Protein AF-A0A2E2J5B3-F1 (afdb_monomer_lite)

Radius of gyration: 15.14 Å; chains: 1; bounding box: 46×25×40 Å

Structure (mmCIF, N/CA/C/O backbone):
data_AF-A0A2E2J5B3-F1
#
_entry.id   AF-A0A2E2J5B3-F1
#
loop_
_atom_site.group_PDB
_atom_site.id
_atom_site.type_symbol
_atom_site.label_atom_id
_atom_site.label_alt_id
_atom_site.label_comp_id
_atom_site.label_asym_id
_atom_site.label_entity_id
_atom_site.label_seq_id
_atom_site.pdbx_PDB_ins_code
_atom_site.Cartn_x
_atom_site.Cartn_y
_atom_site.Cartn_z
_atom_site.occupancy
_atom_site.B_iso_or_equiv
_atom_site.auth_seq_id
_atom_site.auth_comp_id
_atom_site.auth_asym_id
_atom_site.auth_atom_id
_atom_site.pdbx_PDB_model_num
ATOM 1 N N . MET A 1 1 ? -13.010 -8.729 18.113 1.00 58.03 1 MET A N 1
ATOM 2 C CA . MET A 1 1 ? -11.864 -9.466 17.528 1.00 58.03 1 MET A CA 1
ATOM 3 C C . MET A 1 1 ? -11.812 -9.331 15.999 1.00 58.03 1 MET A C 1
ATOM 5 O O . MET A 1 1 ? -10.781 -8.909 15.492 1.00 58.03 1 MET A O 1
ATOM 9 N N . ILE A 1 2 ? -12.927 -9.551 15.283 1.00 61.53 2 ILE A N 1
ATOM 10 C CA . ILE A 1 2 ? -13.036 -9.448 13.806 1.00 61.53 2 ILE A CA 1
ATOM 11 C C . ILE A 1 2 ? -12.501 -8.122 13.231 1.00 61.53 2 ILE A C 1
ATOM 13 O O . ILE A 1 2 ? -11.699 -8.130 12.303 1.00 61.53 2 ILE A O 1
ATOM 17 N N . ASN A 1 3 ? -12.813 -6.982 13.858 1.00 78.31 3 ASN A N 1
ATOM 18 C CA . ASN A 1 3 ? -12.322 -5.674 13.398 1.00 78.31 3 ASN A CA 1
ATOM 19 C C . ASN A 1 3 ? -10.790 -5.534 13.415 1.00 78.31 3 ASN A C 1
ATOM 21 O O . ASN A 1 3 ? -10.263 -4.667 12.727 1.00 78.31 3 ASN A O 1
ATOM 25 N N . LYS A 1 4 ? -10.067 -6.316 14.229 1.00 82.06 4 LYS A N 1
ATOM 26 C CA . LYS A 1 4 ? -8.596 -6.273 14.282 1.00 82.06 4 LYS A CA 1
ATOM 27 C C . LYS A 1 4 ? -7.984 -7.119 13.163 1.00 82.06 4 LYS A C 1
ATOM 29 O O . LYS A 1 4 ? -7.018 -6.680 12.553 1.00 82.06 4 LYS A O 1
ATOM 34 N N . LEU A 1 5 ? -8.595 -8.264 12.847 1.00 87.31 5 LEU A N 1
ATOM 35 C CA . LEU A 1 5 ? -8.189 -9.122 11.730 1.00 87.31 5 LEU A CA 1
ATOM 36 C C . LEU A 1 5 ? -8.395 -8.425 10.378 1.00 87.31 5 LEU A C 1
ATOM 38 O O . LEU A 1 5 ? -7.494 -8.425 9.550 1.00 87.31 5 LEU A O 1
ATOM 42 N N . LEU A 1 6 ? -9.537 -7.758 10.183 1.00 86.56 6 LEU A N 1
ATOM 43 C CA . LEU A 1 6 ? -9.802 -7.007 8.949 1.00 86.56 6 LEU A CA 1
ATOM 44 C C . LEU A 1 6 ? -8.807 -5.853 8.756 1.00 86.56 6 LEU A C 1
ATOM 46 O O . LEU A 1 6 ? -8.298 -5.646 7.659 1.00 86.56 6 LEU A O 1
ATOM 50 N N . ARG A 1 7 ? -8.473 -5.137 9.838 1.00 87.62 7 ARG A N 1
ATOM 51 C CA . ARG A 1 7 ? -7.437 -4.093 9.815 1.00 87.62 7 ARG A CA 1
ATOM 52 C C . ARG A 1 7 ? -6.050 -4.655 9.509 1.00 87.62 7 ARG A C 1
ATOM 54 O O . ARG A 1 7 ? -5.302 -4.023 8.777 1.00 87.62 7 ARG A O 1
ATOM 61 N N . LEU A 1 8 ? -5.726 -5.840 10.026 1.00 89.81 8 LEU A N 1
ATOM 62 C CA . LEU A 1 8 ? -4.479 -6.525 9.691 1.00 89.81 8 LEU A CA 1
ATOM 63 C C . LEU A 1 8 ? -4.426 -6.881 8.198 1.00 89.81 8 LEU A C 1
ATOM 65 O O . LEU A 1 8 ? -3.405 -6.660 7.558 1.00 89.81 8 LEU A O 1
ATOM 69 N N . GLY A 1 9 ? -5.540 -7.354 7.630 1.00 90.19 9 GLY A N 1
ATOM 70 C CA . GLY A 1 9 ? -5.667 -7.603 6.193 1.00 90.19 9 GLY A CA 1
ATOM 71 C C . GLY A 1 9 ? -5.360 -6.359 5.356 1.00 90.19 9 GLY A C 1
ATOM 72 O O . GLY A 1 9 ? -4.564 -6.439 4.425 1.00 90.19 9 GLY A O 1
ATOM 73 N N . LEU A 1 10 ? -5.893 -5.193 5.738 1.00 91.44 10 LEU A N 1
ATOM 74 C CA . LEU A 1 10 ? -5.611 -3.917 5.061 1.00 91.44 10 LEU A CA 1
ATOM 75 C C . LEU A 1 10 ? -4.129 -3.510 5.110 1.00 91.44 10 LEU A C 1
ATOM 77 O O . LEU A 1 10 ? -3.662 -2.844 4.194 1.00 91.44 10 LEU A O 1
ATOM 81 N N . VAL A 1 11 ? -3.395 -3.900 6.156 1.00 91.81 11 VAL A N 1
ATOM 82 C CA . VAL A 1 11 ? -1.957 -3.610 6.303 1.00 91.81 11 VAL A CA 1
ATOM 83 C C . VAL A 1 11 ? -1.090 -4.602 5.522 1.00 91.81 11 VAL A C 1
ATOM 85 O O . VAL A 1 11 ? -0.089 -4.204 4.929 1.00 91.81 11 VAL A O 1
ATOM 88 N N . LEU A 1 12 ? -1.454 -5.889 5.525 1.00 92.62 12 LEU A N 1
ATOM 89 C CA . LEU A 1 12 ? -0.625 -6.958 4.959 1.00 92.62 12 LEU A CA 1
ATOM 90 C C . LEU A 1 12 ? -0.868 -7.200 3.470 1.00 92.62 12 LEU A C 1
ATOM 92 O O . LEU A 1 12 ? 0.083 -7.394 2.724 1.00 92.62 12 LEU A O 1
ATOM 96 N N . THR A 1 13 ? -2.118 -7.164 3.010 1.00 93.00 13 THR A N 1
ATOM 97 C CA . THR A 1 13 ? -2.432 -7.430 1.596 1.00 93.00 13 THR A CA 1
ATOM 98 C C . THR A 1 13 ? -1.766 -6.501 0.575 1.00 93.00 13 THR A C 1
ATOM 100 O O . THR A 1 13 ? -1.358 -7.025 -0.461 1.00 93.00 13 THR A O 1
ATOM 103 N N . PRO A 1 14 ? -1.557 -5.188 0.819 1.00 90.44 14 PRO A N 1
ATOM 104 C CA . PRO A 1 14 ? -0.853 -4.353 -0.147 1.00 90.44 14 PRO A CA 1
ATOM 105 C C . PRO A 1 14 ? 0.646 -4.687 -0.241 1.00 90.44 14 PRO A C 1
ATOM 107 O O . PRO A 1 14 ? 1.277 -4.352 -1.235 1.00 90.44 14 PRO A O 1
ATOM 110 N N . LEU A 1 15 ? 1.237 -5.383 0.739 1.00 89.69 15 LEU A N 1
ATOM 111 C CA . LEU A 1 15 ? 2.649 -5.791 0.675 1.00 89.69 15 LEU A CA 1
ATOM 112 C C . LEU A 1 15 ? 2.912 -6.852 -0.399 1.00 89.69 15 LEU A C 1
ATOM 114 O O . LEU A 1 15 ? 4.025 -6.931 -0.916 1.00 89.69 15 LEU A O 1
ATOM 118 N N . PHE A 1 16 ? 1.890 -7.634 -0.746 1.00 90.88 16 PHE A N 1
ATOM 119 C CA . PHE A 1 16 ? 1.965 -8.659 -1.786 1.00 90.88 16 PHE A CA 1
ATOM 120 C C . PHE A 1 16 ? 1.752 -8.109 -3.196 1.00 90.88 16 PHE A C 1
ATOM 122 O O . PHE A 1 16 ? 1.824 -8.882 -4.148 1.00 90.88 16 PHE A O 1
ATOM 129 N N . GLY A 1 17 ? 1.511 -6.800 -3.344 1.00 89.38 17 GLY A N 1
ATOM 130 C CA . GLY A 1 17 ? 1.470 -6.160 -4.652 1.00 89.38 17 GLY A CA 1
ATOM 131 C C . GLY A 1 17 ? 2.778 -6.410 -5.394 1.00 89.38 17 GLY A C 1
ATOM 132 O O . GLY A 1 17 ? 3.863 -6.247 -4.836 1.00 89.38 17 GLY A O 1
ATOM 133 N N . TYR A 1 18 ? 2.672 -6.844 -6.638 1.00 91.62 18 TYR A N 1
ATOM 134 C CA . TYR A 1 18 ? 3.797 -7.204 -7.477 1.00 91.62 18 TYR A CA 1
ATOM 135 C C . TYR A 1 18 ? 3.928 -6.184 -8.598 1.00 91.62 18 TYR A C 1
ATOM 137 O O . TYR A 1 18 ? 2.935 -5.760 -9.188 1.00 91.62 18 TYR A O 1
ATOM 145 N N . LEU A 1 19 ? 5.158 -5.772 -8.867 1.00 89.50 19 LEU A N 1
ATOM 146 C CA . LEU A 1 19 ? 5.487 -4.784 -9.873 1.00 89.50 19 LEU A CA 1
ATOM 147 C C . LEU A 1 19 ? 6.523 -5.376 -10.827 1.00 89.50 19 LEU A C 1
ATOM 149 O O . LEU A 1 19 ? 7.518 -5.953 -10.393 1.00 89.50 19 LEU A O 1
ATOM 153 N N . GLU A 1 20 ? 6.304 -5.183 -12.123 1.00 89.31 20 GLU A N 1
ATOM 154 C CA . GLU A 1 20 ? 7.279 -5.474 -13.175 1.00 89.31 20 GLU A CA 1
ATOM 155 C C . GLU A 1 20 ? 7.431 -4.218 -14.032 1.00 89.31 20 GLU A C 1
ATOM 157 O O . GLU A 1 20 ? 6.439 -3.601 -14.426 1.00 89.31 20 GLU A O 1
ATOM 162 N N . TRP A 1 21 ? 8.668 -3.825 -14.314 1.00 85.12 21 TRP A N 1
ATOM 163 C CA . TRP A 1 21 ? 8.986 -2.763 -15.267 1.00 85.12 21 TRP A CA 1
ATOM 164 C C . TRP A 1 21 ? 10.305 -3.094 -15.981 1.00 85.12 21 TRP A C 1
ATOM 166 O O . TRP A 1 21 ? 10.964 -4.055 -15.617 1.00 85.12 21 TRP A O 1
ATOM 176 N N . GLY A 1 22 ? 10.636 -2.348 -17.042 1.00 72.81 22 GLY A N 1
ATOM 177 C CA . GLY A 1 22 ? 11.755 -2.547 -17.987 1.00 72.81 22 GLY A CA 1
ATOM 178 C C . GLY A 1 22 ? 12.811 -3.640 -17.711 1.00 72.81 22 GLY A C 1
ATOM 179 O O . GLY A 1 22 ? 13.443 -3.654 -16.662 1.00 72.81 22 GLY A O 1
ATOM 180 N N . GLY A 1 23 ? 13.091 -4.478 -18.719 1.00 66.50 23 GLY A N 1
ATOM 181 C CA . GLY A 1 23 ? 14.301 -5.316 -18.795 1.00 66.50 23 GLY A CA 1
ATOM 182 C C . GLY A 1 23 ? 14.539 -6.241 -17.594 1.00 66.50 23 GLY A C 1
ATOM 183 O O . GLY A 1 23 ? 15.587 -6.143 -16.963 1.00 66.50 23 GLY A O 1
ATOM 184 N N . ASP A 1 24 ? 13.568 -7.111 -17.289 1.00 80.38 24 ASP A N 1
ATOM 185 C CA . ASP A 1 24 ? 13.580 -8.106 -16.195 1.00 80.38 24 ASP A CA 1
ATOM 186 C C . ASP A 1 24 ? 13.517 -7.566 -14.751 1.00 80.38 24 ASP A C 1
ATOM 188 O O . ASP A 1 24 ? 13.622 -8.343 -13.795 1.00 80.38 24 ASP A O 1
ATOM 192 N N . GLN A 1 25 ? 13.268 -6.267 -14.547 1.00 86.12 25 GLN A N 1
ATOM 193 C CA . GLN A 1 25 ? 13.062 -5.734 -13.199 1.00 86.12 25 GLN A CA 1
ATOM 194 C C . GLN A 1 25 ? 11.689 -6.146 -12.658 1.00 86.12 25 GLN A C 1
ATOM 196 O O . GLN A 1 25 ? 10.638 -5.803 -13.202 1.00 86.12 25 GLN A O 1
ATOM 201 N N . LYS A 1 26 ? 11.707 -6.874 -11.542 1.00 90.44 26 LYS A N 1
ATOM 202 C CA . LYS A 1 26 ? 10.516 -7.304 -10.811 1.00 90.44 26 LYS A CA 1
ATOM 203 C C . LYS A 1 26 ? 10.735 -7.126 -9.324 1.00 90.44 26 LYS A C 1
ATOM 205 O O . LYS A 1 26 ? 11.781 -7.524 -8.815 1.00 90.44 26 LYS A O 1
ATOM 210 N N . GLN A 1 27 ? 9.762 -6.538 -8.643 1.00 91.50 27 GLN A N 1
ATOM 211 C CA . GLN A 1 27 ? 9.818 -6.351 -7.200 1.00 91.50 27 GLN A CA 1
ATOM 212 C C . GLN A 1 27 ? 8.427 -6.433 -6.585 1.00 91.50 27 GLN A C 1
ATOM 214 O O . GLN A 1 27 ? 7.437 -5.987 -7.166 1.00 91.50 27 GLN A O 1
ATOM 219 N N . PHE A 1 28 ? 8.351 -6.966 -5.373 1.00 91.62 28 PHE A N 1
ATOM 220 C CA . PHE A 1 28 ? 7.155 -6.813 -4.549 1.00 91.62 28 PHE A CA 1
ATOM 221 C C . PHE A 1 28 ? 7.147 -5.458 -3.837 1.00 91.62 28 PHE A C 1
ATOM 223 O O . PHE A 1 28 ? 8.195 -4.875 -3.555 1.00 91.62 28 PHE A O 1
ATOM 230 N N . VAL A 1 29 ? 5.963 -4.972 -3.462 1.00 89.00 29 VAL A N 1
ATOM 231 C CA . VAL A 1 29 ? 5.810 -3.718 -2.708 1.00 89.00 29 VAL A CA 1
ATOM 232 C C . VAL A 1 29 ? 6.634 -3.739 -1.417 1.00 89.00 29 VAL A C 1
ATOM 234 O O . VAL A 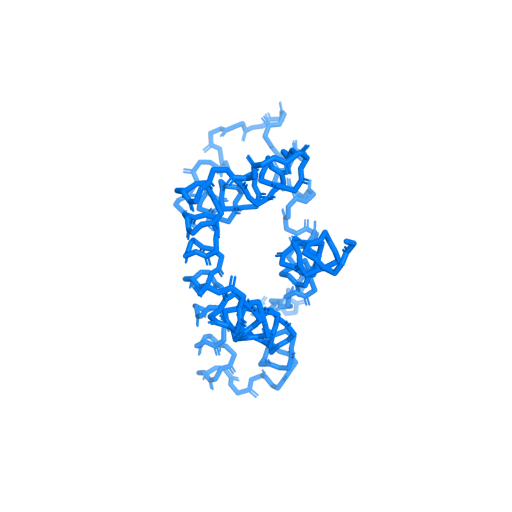1 29 ? 7.238 -2.726 -1.074 1.00 89.00 29 VAL A O 1
ATOM 237 N N . PHE A 1 30 ? 6.730 -4.875 -0.713 1.00 89.88 30 PHE A N 1
ATOM 238 C CA . PHE A 1 30 ? 7.573 -4.960 0.488 1.00 89.88 30 PHE A CA 1
ATOM 239 C C . PHE A 1 30 ? 9.074 -4.788 0.189 1.00 89.88 30 PHE A C 1
ATOM 241 O O . PHE A 1 30 ? 9.786 -4.191 0.996 1.00 89.88 30 PHE A O 1
ATOM 248 N N . GLU A 1 31 ? 9.560 -5.263 -0.962 1.00 90.56 31 GLU A N 1
ATOM 249 C CA . GLU A 1 31 ? 10.961 -5.108 -1.386 1.00 90.56 31 GLU A CA 1
ATOM 250 C C . GLU A 1 31 ? 11.249 -3.658 -1.767 1.00 90.56 31 GLU A C 1
ATOM 252 O O . GLU A 1 31 ? 12.285 -3.101 -1.394 1.00 90.56 31 GLU A O 1
ATOM 257 N N . VAL A 1 32 ? 10.292 -3.018 -2.445 1.00 87.50 32 VAL A N 1
ATOM 258 C CA . VAL A 1 32 ? 10.332 -1.586 -2.748 1.00 87.50 32 VAL A CA 1
ATOM 259 C C . VAL A 1 32 ? 10.405 -0.780 -1.450 1.00 87.50 32 VAL A C 1
ATOM 261 O O . VAL A 1 32 ? 11.286 0.067 -1.315 1.00 87.50 32 VAL A O 1
ATOM 264 N N . LEU A 1 33 ? 9.562 -1.087 -0.456 1.00 84.62 33 LEU A N 1
ATOM 265 C CA . LEU A 1 33 ? 9.587 -0.443 0.864 1.00 84.62 33 LEU A CA 1
ATOM 266 C C . LEU A 1 33 ? 10.913 -0.666 1.606 1.00 84.62 33 LEU A C 1
ATOM 268 O O . LEU A 1 33 ? 11.442 0.279 2.187 1.00 84.62 33 LEU A O 1
ATOM 272 N N . GLY A 1 34 ? 11.471 -1.880 1.575 1.00 85.94 34 GLY A N 1
ATOM 273 C CA . GLY A 1 34 ? 12.769 -2.180 2.188 1.00 85.94 34 GLY A CA 1
ATOM 274 C C . GLY A 1 34 ? 13.916 -1.406 1.533 1.00 85.94 34 GLY A C 1
ATOM 275 O O . GLY A 1 34 ? 14.754 -0.819 2.219 1.00 85.94 34 GLY A O 1
ATOM 276 N N . THR A 1 35 ? 13.900 -1.320 0.202 1.00 86.06 35 THR A N 1
ATOM 277 C CA . THR A 1 35 ? 14.861 -0.522 -0.571 1.00 86.06 35 THR A CA 1
ATOM 278 C C . THR A 1 35 ? 14.729 0.965 -0.242 1.00 86.06 35 THR A C 1
ATOM 280 O O . THR A 1 35 ? 15.730 1.647 -0.037 1.00 86.06 35 THR A O 1
ATOM 283 N N . LEU A 1 36 ? 13.496 1.464 -0.134 1.00 84.62 36 LEU A N 1
ATOM 284 C CA . LEU A 1 36 ? 13.183 2.830 0.287 1.00 84.62 36 LEU A CA 1
ATOM 285 C C . LEU A 1 36 ? 13.678 3.126 1.699 1.00 84.62 36 LEU A C 1
ATOM 287 O O . LEU A 1 36 ? 14.273 4.177 1.916 1.00 84.62 36 LEU A O 1
ATOM 291 N N . ALA A 1 37 ? 13.481 2.207 2.643 1.00 83.38 37 ALA A N 1
ATOM 292 C CA . ALA A 1 37 ? 13.941 2.365 4.017 1.00 83.38 37 ALA A CA 1
ATOM 293 C C . ALA A 1 37 ? 15.475 2.437 4.087 1.00 83.38 37 ALA A C 1
ATOM 295 O O . ALA A 1 37 ? 16.016 3.310 4.759 1.00 83.38 37 ALA A O 1
A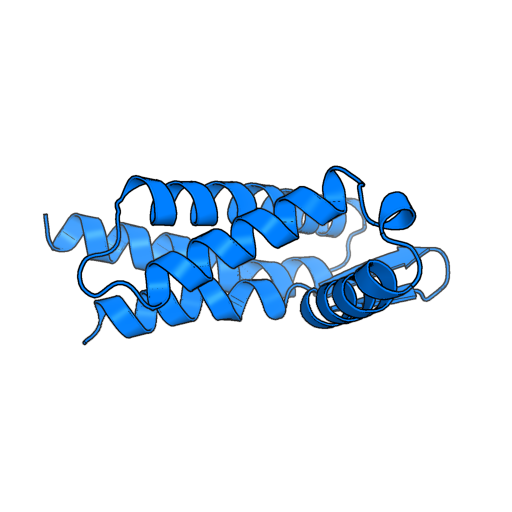TOM 296 N N . SER A 1 38 ? 16.175 1.578 3.337 1.00 86.06 38 SER A N 1
ATOM 297 C CA . SER A 1 38 ? 17.638 1.618 3.228 1.00 86.06 38 SER A CA 1
ATOM 298 C C . SER A 1 38 ? 18.133 2.915 2.579 1.00 86.06 38 SER A C 1
ATOM 300 O O . SER A 1 38 ? 18.998 3.586 3.141 1.00 86.06 38 SER A O 1
ATOM 302 N N . LYS A 1 39 ? 17.553 3.310 1.437 1.00 84.69 39 LYS A N 1
ATOM 303 C CA . LYS A 1 39 ? 17.935 4.538 0.723 1.00 84.69 39 LYS A CA 1
ATOM 304 C C . LYS A 1 39 ? 17.612 5.808 1.500 1.00 84.69 39 LYS A C 1
ATOM 306 O O . LYS A 1 39 ? 18.356 6.769 1.400 1.00 84.69 39 LYS A O 1
ATOM 311 N N . SER A 1 40 ? 16.566 5.809 2.324 1.00 82.06 40 SER A N 1
ATOM 312 C CA . SER A 1 40 ? 16.246 6.940 3.208 1.00 82.06 40 SER A CA 1
ATOM 313 C C . SER A 1 40 ? 17.366 7.260 4.201 1.00 82.06 40 SER A C 1
ATOM 315 O O . SER A 1 40 ? 17.479 8.402 4.633 1.00 82.06 40 SER A O 1
ATOM 317 N N . ILE A 1 41 ? 18.189 6.271 4.568 1.00 86.56 41 ILE A N 1
ATOM 318 C CA . ILE A 1 41 ? 19.310 6.454 5.499 1.00 86.56 41 ILE A CA 1
ATOM 319 C C . ILE A 1 41 ? 20.549 6.981 4.766 1.00 86.56 41 ILE A C 1
ATOM 321 O O . ILE A 1 41 ? 21.274 7.808 5.312 1.00 86.56 41 ILE A O 1
ATOM 325 N N . THR A 1 42 ? 20.806 6.501 3.547 1.00 88.62 42 THR A N 1
ATOM 326 C CA . THR A 1 42 ? 22.031 6.819 2.797 1.00 88.62 42 THR A CA 1
ATOM 327 C C . THR A 1 42 ? 21.896 8.036 1.884 1.00 88.62 42 THR A C 1
ATOM 329 O O . THR A 1 42 ? 22.854 8.788 1.745 1.00 88.62 42 THR A O 1
ATOM 332 N N . ASP A 1 43 ? 20.725 8.243 1.280 1.00 85.19 43 ASP A N 1
ATOM 333 C CA . ASP A 1 43 ? 20.413 9.363 0.387 1.00 85.19 43 ASP A CA 1
ATOM 334 C C . ASP A 1 43 ? 18.909 9.725 0.451 1.00 85.19 43 ASP A C 1
ATOM 336 O O . ASP A 1 43 ? 18.119 9.345 -0.426 1.00 85.19 43 ASP A O 1
ATOM 340 N N . PRO A 1 44 ? 18.482 10.465 1.490 1.00 79.25 44 PRO A N 1
ATOM 341 C CA . PRO A 1 44 ? 17.077 10.792 1.729 1.00 79.25 44 PRO A CA 1
ATOM 342 C C . PRO A 1 44 ? 16.444 11.671 0.645 1.00 79.25 44 PRO A C 1
ATOM 344 O O . PRO A 1 44 ? 15.227 11.637 0.477 1.00 79.25 44 PRO A O 1
ATOM 347 N N . LEU A 1 45 ? 17.226 12.446 -0.112 1.00 83.38 45 LEU A N 1
ATOM 348 C CA . LEU A 1 45 ? 16.675 13.290 -1.176 1.00 83.38 45 LEU A CA 1
ATOM 349 C C . LEU A 1 45 ? 16.234 12.450 -2.381 1.00 83.38 45 LEU A C 1
ATOM 351 O O . LEU A 1 45 ? 15.219 12.761 -3.003 1.00 83.38 45 LEU A O 1
ATOM 355 N N . SER A 1 46 ? 16.932 11.346 -2.665 1.00 79.06 46 SER A N 1
ATOM 356 C CA . SER A 1 46 ? 16.613 10.452 -3.788 1.00 79.06 46 SER A CA 1
ATOM 357 C C . SER A 1 46 ? 15.287 9.694 -3.646 1.00 79.06 46 SER A C 1
ATOM 359 O O . SER A 1 46 ? 14.725 9.228 -4.638 1.00 79.06 46 SER A O 1
ATOM 361 N N . VAL A 1 47 ? 14.775 9.561 -2.420 1.00 78.00 47 VAL A N 1
ATOM 362 C CA . VAL A 1 47 ? 13.544 8.818 -2.102 1.00 78.00 47 VAL A CA 1
ATOM 363 C C . VAL A 1 47 ? 12.318 9.712 -1.912 1.00 78.00 47 VAL A C 1
ATOM 365 O O . VAL A 1 47 ? 11.205 9.192 -1.791 1.00 78.00 47 VAL A O 1
ATOM 368 N N . LEU A 1 48 ? 12.482 11.038 -1.972 1.00 77.69 48 LEU A N 1
ATOM 369 C CA . LEU A 1 48 ? 11.395 12.023 -1.952 1.00 77.69 48 LEU A CA 1
ATOM 370 C C . LEU A 1 48 ? 10.728 12.159 -3.330 1.00 77.69 48 LEU A C 1
ATOM 372 O O . LEU A 1 48 ? 10.691 13.233 -3.926 1.00 77.69 48 LEU A O 1
ATOM 376 N N . HIS A 1 49 ? 10.172 11.062 -3.843 1.00 76.38 49 HIS A N 1
ATOM 377 C CA . HIS A 1 49 ? 9.355 11.072 -5.052 1.00 76.38 49 HIS A CA 1
ATOM 378 C C . HIS A 1 49 ? 7.868 10.905 -4.689 1.00 76.38 49 HIS A C 1
ATOM 380 O O . HIS A 1 49 ? 7.538 10.106 -3.812 1.00 76.38 49 HIS A O 1
ATOM 386 N N . PRO A 1 50 ? 6.918 11.585 -5.358 1.00 72.19 50 PRO A N 1
ATOM 387 C CA . PRO A 1 50 ? 5.495 11.450 -5.035 1.00 72.19 50 PRO A CA 1
ATOM 388 C C . PRO A 1 50 ? 5.006 9.994 -5.033 1.00 72.19 50 PRO A C 1
ATOM 390 O O . PRO A 1 50 ? 4.288 9.587 -4.126 1.00 72.19 50 PRO A O 1
ATOM 393 N N . LEU A 1 51 ? 5.469 9.189 -5.998 1.00 72.50 51 LEU A N 1
ATOM 394 C CA . LEU A 1 51 ? 5.122 7.764 -6.122 1.00 72.50 51 LEU A CA 1
ATOM 395 C C . LEU A 1 51 ? 5.727 6.862 -5.038 1.00 72.50 51 LEU A C 1
ATOM 397 O O . LEU A 1 51 ? 5.279 5.731 -4.907 1.00 72.50 51 LEU A O 1
ATOM 401 N N . THR A 1 52 ? 6.715 7.322 -4.271 1.00 79.00 52 THR A N 1
ATOM 402 C CA . THR A 1 52 ? 7.303 6.565 -3.153 1.00 79.00 52 THR A CA 1
ATOM 403 C C . THR A 1 52 ? 6.796 7.069 -1.805 1.00 79.00 52 THR A C 1
ATOM 405 O O . THR A 1 52 ? 6.490 6.276 -0.915 1.00 79.00 52 THR A O 1
ATOM 408 N N . VAL A 1 53 ? 6.620 8.383 -1.669 1.00 82.19 53 VAL A N 1
ATOM 409 C CA . VAL A 1 53 ? 6.114 9.019 -0.449 1.00 82.19 53 VAL A CA 1
ATOM 410 C C . VAL A 1 53 ? 4.644 8.673 -0.212 1.00 82.19 53 VAL A C 1
ATOM 412 O O . VAL A 1 53 ? 4.285 8.352 0.919 1.00 82.19 53 VAL A O 1
ATOM 415 N N . LEU A 1 54 ? 3.798 8.671 -1.253 1.00 81.19 54 LEU A N 1
ATOM 416 C CA . LEU A 1 54 ? 2.392 8.261 -1.122 1.00 81.19 54 LEU A CA 1
ATOM 417 C C . LEU A 1 54 ? 2.248 6.842 -0.541 1.00 81.19 54 LEU A C 1
ATOM 419 O O . LEU A 1 54 ? 1.624 6.706 0.511 1.00 81.19 54 LEU A O 1
ATOM 423 N N . PRO A 1 55 ? 2.806 5.776 -1.153 1.00 79.56 55 PRO A N 1
ATOM 424 C CA . PRO A 1 55 ? 2.684 4.431 -0.594 1.00 79.56 55 PRO A CA 1
ATOM 425 C C . PRO A 1 55 ? 3.221 4.359 0.828 1.00 79.56 55 PRO A C 1
ATOM 427 O O . PRO A 1 55 ? 2.580 3.769 1.693 1.00 79.56 55 PRO A O 1
ATOM 430 N N . PHE A 1 56 ? 4.355 4.996 1.109 1.00 84.75 56 PHE A N 1
ATOM 431 C CA . PHE A 1 56 ? 4.920 4.959 2.450 1.00 84.75 56 PHE A CA 1
ATOM 432 C C . PHE A 1 56 ? 3.979 5.602 3.480 1.00 84.75 56 PHE A C 1
ATOM 434 O O . PHE A 1 56 ? 3.667 5.001 4.508 1.00 84.75 56 PHE A O 1
ATOM 441 N N . LEU A 1 57 ? 3.432 6.779 3.168 1.00 88.44 57 LEU A N 1
ATOM 442 C CA . LEU A 1 57 ? 2.504 7.500 4.036 1.00 88.44 57 LEU A CA 1
ATOM 443 C C . LEU A 1 57 ? 1.188 6.733 4.224 1.00 88.44 57 LEU A C 1
ATOM 445 O O . LEU A 1 57 ? 0.718 6.580 5.352 1.00 88.44 57 LEU A O 1
ATOM 449 N N . GLY A 1 58 ? 0.614 6.189 3.148 1.00 88.88 58 GLY A N 1
ATOM 450 C CA . GLY A 1 58 ? -0.592 5.359 3.217 1.00 88.88 58 GLY A CA 1
ATOM 451 C C . GLY A 1 58 ? -0.394 4.121 4.093 1.00 88.88 58 GLY A C 1
ATOM 452 O O . GLY A 1 58 ? -1.255 3.791 4.912 1.00 88.88 58 GLY A O 1
ATOM 453 N N . TRP A 1 59 ? 0.771 3.477 3.979 1.00 89.75 59 TRP A N 1
ATOM 454 C CA . TRP A 1 59 ? 1.131 2.308 4.777 1.00 89.75 59 TRP A CA 1
ATOM 455 C C . TRP A 1 59 ? 1.290 2.664 6.257 1.00 89.75 59 TRP A C 1
ATOM 457 O O . TRP A 1 59 ? 0.734 1.982 7.120 1.00 89.75 59 TRP A O 1
ATOM 467 N N . MET A 1 60 ? 1.977 3.772 6.555 1.00 90.06 60 MET A N 1
ATOM 468 C CA . MET A 1 60 ? 2.141 4.274 7.921 1.00 90.06 60 MET A CA 1
ATOM 469 C C . MET A 1 60 ? 0.794 4.603 8.576 1.00 90.06 60 MET A C 1
ATOM 471 O O . MET A 1 60 ? 0.569 4.216 9.721 1.00 90.06 60 MET A O 1
ATOM 475 N N . LEU A 1 61 ? -0.130 5.255 7.860 1.00 90.62 61 LEU A N 1
ATOM 476 C CA . LEU A 1 61 ? -1.466 5.568 8.385 1.00 90.62 61 LEU A CA 1
ATOM 477 C C . LEU A 1 61 ? -2.257 4.303 8.748 1.00 90.62 61 LEU A C 1
ATOM 479 O O . LEU A 1 61 ? -2.878 4.250 9.814 1.00 90.62 61 LEU A O 1
ATOM 483 N N . LEU A 1 62 ? -2.215 3.268 7.901 1.00 89.81 62 LEU A N 1
ATOM 484 C CA . LEU A 1 62 ? -2.874 1.989 8.186 1.00 89.81 62 LEU A CA 1
ATOM 485 C C . LEU A 1 62 ? -2.244 1.277 9.390 1.00 89.81 62 LEU A C 1
ATOM 487 O O . LEU A 1 62 ? -2.972 0.753 10.237 1.00 89.81 62 LEU A O 1
ATOM 491 N N . TRP A 1 63 ? -0.916 1.316 9.519 1.00 90.19 63 TRP A N 1
ATOM 492 C CA . TRP A 1 63 ? -0.209 0.786 10.687 1.00 90.19 63 TRP A CA 1
ATOM 493 C C . TRP A 1 63 ? -0.574 1.508 11.982 1.00 90.19 63 TRP A C 1
ATOM 495 O O . TRP A 1 63 ? -0.875 0.867 12.991 1.00 90.19 63 TRP A O 1
ATOM 505 N N . MET A 1 64 ? -0.612 2.840 11.958 1.00 87.75 64 MET A N 1
ATOM 506 C CA . MET A 1 64 ? -1.048 3.629 13.108 1.00 87.75 64 MET A CA 1
ATOM 507 C C . MET A 1 64 ? -2.502 3.295 13.484 1.00 87.75 64 MET A C 1
ATOM 509 O O . MET A 1 64 ? -2.811 3.103 14.661 1.00 87.75 64 MET A O 1
ATOM 513 N N . ALA A 1 65 ? -3.395 3.139 12.4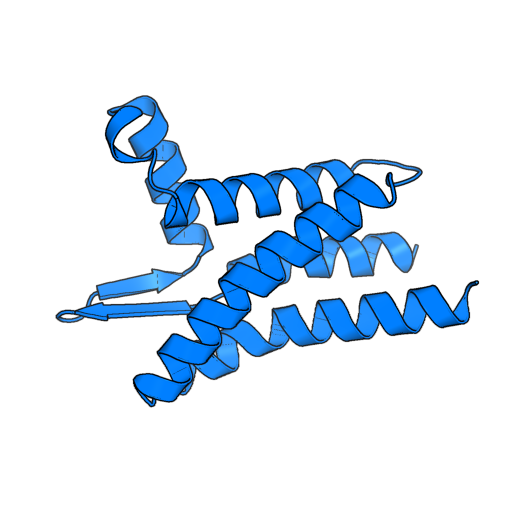99 1.00 87.06 65 ALA A N 1
ATOM 514 C CA . ALA A 1 65 ? -4.795 2.772 12.730 1.00 87.06 65 ALA A CA 1
ATOM 515 C C . ALA A 1 65 ? -4.962 1.333 13.264 1.00 87.06 65 ALA A C 1
ATOM 517 O O . ALA A 1 65 ? -5.935 1.031 13.967 1.00 87.06 65 ALA A O 1
ATOM 518 N N . PHE A 1 66 ? -4.025 0.434 12.954 1.00 87.31 66 PHE A N 1
ATOM 519 C CA . PHE A 1 66 ? -4.022 -0.937 13.458 1.00 87.31 66 PHE A CA 1
ATOM 520 C C . PHE A 1 66 ? -3.732 -1.005 14.964 1.00 87.31 66 PHE A C 1
ATOM 522 O O . PHE A 1 66 ? -4.427 -1.726 15.687 1.00 87.31 66 PHE A O 1
ATOM 529 N N . PHE A 1 67 ? -2.762 -0.227 15.454 1.00 86.12 67 PHE A N 1
ATOM 530 C CA . PHE A 1 67 ? -2.403 -0.205 16.877 1.00 86.12 67 PHE A CA 1
ATOM 531 C C . PHE A 1 67 ? -3.393 0.568 17.761 1.00 86.12 67 PHE A C 1
ATOM 533 O O . PHE A 1 67 ? -3.424 0.368 18.976 1.00 86.12 67 PHE A O 1
ATOM 540 N N . GLN A 1 68 ? -4.255 1.405 17.180 1.00 83.38 68 GLN A N 1
ATOM 541 C CA . GLN A 1 68 ? -5.275 2.134 17.932 1.00 83.38 68 GLN A CA 1
ATOM 542 C C . GLN A 1 68 ? -6.425 1.221 18.401 1.00 83.38 68 GLN A C 1
ATOM 544 O O . GLN A 1 68 ? -7.092 0.542 17.609 1.00 83.38 68 GLN A O 1
ATOM 549 N N . LYS A 1 69 ? -6.718 1.263 19.713 1.00 73.94 69 LYS A N 1
ATOM 550 C CA . LYS A 1 69 ? -7.854 0.550 20.332 1.00 73.94 69 LYS A CA 1
ATOM 551 C C . LYS A 1 69 ? -9.185 0.993 19.707 1.00 73.94 69 LYS A C 1
ATOM 553 O O . LYS A 1 69 ? -9.974 0.143 19.296 1.00 73.94 69 LYS A O 1
ATOM 558 N N . ASN A 1 70 ? -9.355 2.308 19.542 1.00 75.38 70 ASN A N 1
ATOM 559 C CA . ASN A 1 70 ? -10.429 2.947 18.782 1.00 75.38 70 ASN A CA 1
ATOM 560 C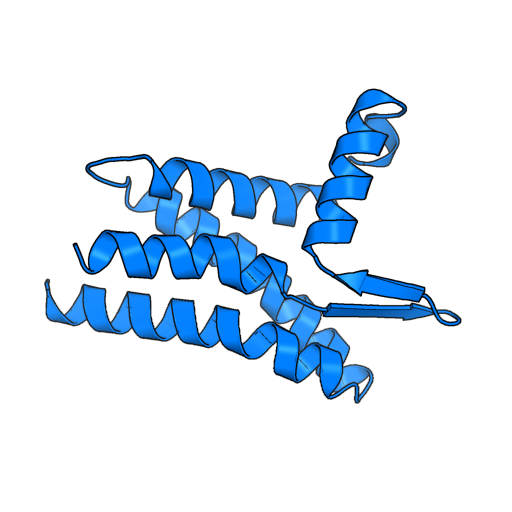 C . ASN A 1 70 ? -9.806 3.705 17.600 1.00 75.38 70 ASN A C 1
ATOM 562 O O . ASN A 1 70 ? -9.301 4.809 17.803 1.00 75.38 70 ASN A O 1
ATOM 566 N N . PRO A 1 71 ? -9.772 3.120 16.391 1.00 73.75 71 PRO A N 1
ATOM 567 C CA . PRO A 1 71 ? -9.113 3.745 15.256 1.00 73.75 71 PRO A CA 1
ATOM 568 C C . PRO A 1 71 ? -9.840 5.033 14.876 1.00 73.75 71 PRO A C 1
ATOM 570 O O . PRO A 1 71 ? -11.063 5.035 14.695 1.00 73.75 71 PRO A O 1
ATOM 573 N N . ASN A 1 72 ? -9.087 6.120 14.723 1.00 83.56 72 ASN A N 1
ATOM 574 C CA . ASN A 1 72 ? -9.642 7.344 14.166 1.00 83.56 72 ASN A CA 1
ATOM 575 C C . ASN A 1 72 ? -10.105 7.061 12.726 1.00 83.56 72 ASN A C 1
ATOM 577 O O . ASN A 1 72 ? -9.325 6.594 11.891 1.00 83.56 72 ASN A O 1
ATOM 581 N N . LYS A 1 73 ? -11.386 7.337 12.440 1.00 84.06 73 LYS A N 1
ATOM 582 C CA . LYS A 1 73 ? -12.000 7.108 11.124 1.00 84.06 73 LYS A CA 1
ATOM 583 C C . LYS A 1 73 ? -11.187 7.790 10.019 1.00 84.06 73 LYS A C 1
ATOM 585 O O . LYS A 1 73 ? -10.946 7.170 8.992 1.00 84.06 73 LYS A O 1
ATOM 590 N N . TRP A 1 74 ? -10.702 9.008 10.263 1.00 85.25 74 TRP A N 1
ATOM 591 C CA . TRP A 1 74 ? -9.891 9.765 9.307 1.00 85.25 74 TRP A CA 1
ATOM 592 C C . TRP A 1 74 ? -8.572 9.075 8.968 1.00 85.25 74 TRP A C 1
ATOM 594 O O . TRP A 1 74 ? -8.199 9.013 7.803 1.00 85.25 74 TRP A O 1
ATOM 604 N N . LEU A 1 75 ? -7.900 8.500 9.968 1.00 86.94 75 LEU A N 1
ATOM 605 C CA . LEU A 1 75 ? -6.623 7.812 9.778 1.00 86.94 75 LEU A CA 1
ATOM 606 C C . LEU A 1 75 ? -6.800 6.546 8.932 1.00 86.94 75 LEU A C 1
ATOM 608 O O . LEU A 1 75 ? -6.043 6.293 7.999 1.00 86.94 75 LEU A O 1
ATOM 612 N N . LEU A 1 76 ? -7.845 5.776 9.243 1.00 89.38 76 LEU A N 1
ATOM 613 C CA . LEU A 1 76 ? -8.149 4.531 8.551 1.00 89.38 76 LEU A CA 1
ATOM 614 C C . LEU A 1 76 ? -8.619 4.781 7.114 1.00 89.38 76 LEU A C 1
ATOM 616 O O . LEU A 1 76 ? -8.084 4.171 6.195 1.00 89.38 76 LEU A O 1
ATOM 620 N N . TYR A 1 77 ? -9.577 5.691 6.901 1.00 90.12 77 TYR A N 1
ATOM 621 C CA . TYR A 1 77 ? -10.049 6.035 5.555 1.00 90.12 77 TYR A CA 1
ATOM 622 C C . TYR A 1 77 ? -8.968 6.735 4.729 1.00 90.12 77 TYR A C 1
ATOM 624 O O . TYR A 1 77 ? -8.843 6.437 3.544 1.00 90.12 77 TYR A O 1
ATOM 632 N N . GLY A 1 78 ? -8.147 7.592 5.340 1.00 91.06 78 GLY A N 1
ATOM 633 C CA . GLY A 1 78 ? -7.004 8.220 4.678 1.00 91.06 78 GLY A CA 1
ATOM 634 C C . GLY A 1 78 ? -5.985 7.188 4.196 1.00 91.06 78 GLY A C 1
ATOM 635 O O . GLY A 1 78 ? -5.655 7.158 3.012 1.00 91.06 78 GLY A O 1
ATOM 636 N N . GLY A 1 79 ? -5.564 6.277 5.081 1.00 91.50 79 GLY A N 1
ATOM 637 C CA . GLY A 1 79 ? -4.656 5.182 4.731 1.00 91.50 79 GLY A CA 1
ATOM 638 C C . GLY A 1 79 ? -5.231 4.248 3.661 1.00 91.50 79 GLY A C 1
ATOM 639 O O . GLY A 1 79 ? -4.544 3.924 2.693 1.00 91.50 79 GLY A O 1
ATOM 640 N N . MET A 1 80 ? -6.513 3.876 3.776 1.00 92.56 80 MET A N 1
ATOM 641 C CA . MET A 1 80 ? -7.197 3.052 2.772 1.00 92.56 80 MET A CA 1
ATOM 642 C C . MET A 1 80 ? -7.280 3.751 1.416 1.00 92.56 80 MET A C 1
ATOM 644 O O . MET A 1 80 ? -7.071 3.101 0.398 1.00 92.56 80 MET A O 1
ATOM 648 N N . THR A 1 81 ? -7.563 5.055 1.384 1.00 92.31 81 THR A N 1
ATOM 649 C CA . THR A 1 81 ? -7.687 5.819 0.134 1.00 92.31 81 THR A CA 1
ATOM 650 C C . THR A 1 81 ? -6.341 5.930 -0.569 1.00 92.31 81 THR A C 1
ATOM 652 O O . THR A 1 81 ? -6.257 5.620 -1.754 1.00 92.31 81 THR A O 1
ATOM 655 N N . LEU A 1 82 ? -5.274 6.288 0.157 1.00 91.50 82 LEU A N 1
ATOM 656 C CA . LEU A 1 82 ? -3.927 6.351 -0.417 1.00 91.50 82 LEU A CA 1
ATOM 657 C C . LEU A 1 82 ? -3.477 4.992 -0.964 1.00 91.50 82 LEU A C 1
ATOM 659 O O . LEU A 1 82 ? -2.949 4.919 -2.072 1.00 91.50 82 LEU A O 1
ATOM 663 N N . MET A 1 83 ? -3.714 3.912 -0.214 1.00 91.31 83 MET A N 1
ATOM 664 C CA . MET A 1 83 ? -3.357 2.569 -0.672 1.00 91.31 83 MET A CA 1
ATOM 665 C C . MET A 1 83 ? -4.212 2.086 -1.836 1.00 91.31 83 MET A C 1
ATOM 667 O O . MET A 1 83 ? -3.693 1.434 -2.736 1.00 91.31 83 MET A O 1
ATOM 671 N N . SER A 1 84 ? -5.496 2.441 -1.866 1.00 92.25 84 SER A N 1
ATOM 672 C CA . SER A 1 84 ? -6.374 2.131 -2.999 1.00 92.25 84 SER A CA 1
ATOM 673 C C . SER A 1 84 ? -5.959 2.876 -4.253 1.00 92.25 84 SER A C 1
ATOM 675 O O . SER A 1 84 ? -5.993 2.293 -5.332 1.00 92.25 84 SER A O 1
ATOM 677 N N . LEU A 1 85 ? -5.518 4.129 -4.120 1.00 91.69 85 LEU A N 1
ATOM 678 C CA . LEU A 1 85 ? -4.977 4.890 -5.237 1.00 91.69 85 LEU A CA 1
ATOM 679 C C . LEU A 1 85 ? -3.724 4.206 -5.796 1.00 91.69 85 LEU A C 1
ATOM 681 O O . LEU A 1 85 ? -3.661 3.943 -6.993 1.00 91.69 85 LEU A O 1
ATOM 685 N N . LEU A 1 86 ? -2.772 3.842 -4.932 1.00 89.12 86 LEU A N 1
ATOM 686 C CA . LEU A 1 86 ? -1.558 3.134 -5.340 1.00 89.12 86 LEU A CA 1
ATOM 687 C C . LEU A 1 86 ? -1.871 1.790 -6.012 1.00 89.12 86 LEU A C 1
ATOM 689 O O . LEU A 1 86 ? -1.433 1.534 -7.130 1.00 89.12 86 LEU A O 1
ATOM 693 N N . MET A 1 87 ? -2.638 0.932 -5.340 1.00 91.31 87 MET A N 1
ATOM 694 C CA . MET A 1 87 ? -3.007 -0.388 -5.854 1.00 91.31 87 MET A CA 1
ATOM 695 C C . MET A 1 87 ? -3.836 -0.283 -7.132 1.00 91.31 87 MET A C 1
ATOM 697 O O . MET A 1 87 ? -3.718 -1.135 -8.004 1.00 91.31 87 MET A O 1
ATOM 701 N N . GLY A 1 88 ? -4.630 0.780 -7.280 1.00 92.06 88 GLY A N 1
ATOM 702 C CA . GLY A 1 88 ? -5.366 1.086 -8.503 1.00 92.06 88 GLY A CA 1
ATOM 703 C C . GLY A 1 88 ? -4.439 1.461 -9.652 1.00 92.06 88 GLY A C 1
ATOM 704 O O . GLY A 1 88 ? -4.629 0.974 -10.763 1.00 92.06 88 GLY A O 1
ATOM 705 N N . MET A 1 89 ? -3.397 2.254 -9.388 1.00 90.31 89 MET A N 1
ATOM 706 C CA . MET A 1 89 ? -2.364 2.549 -10.384 1.00 90.31 89 MET A CA 1
ATOM 707 C C . MET A 1 89 ? -1.608 1.282 -10.794 1.00 90.31 89 MET A C 1
ATOM 709 O O . MET A 1 89 ? -1.425 1.057 -11.985 1.00 90.31 89 MET A O 1
ATOM 713 N N . LEU A 1 90 ? -1.225 0.423 -9.842 1.00 90.44 90 LEU A N 1
ATOM 714 C CA . LEU A 1 90 ? -0.565 -0.852 -10.151 1.00 90.44 90 LEU A CA 1
ATOM 715 C C . LEU A 1 90 ? -1.468 -1.789 -10.952 1.00 90.44 90 LEU A C 1
ATOM 717 O O . LEU A 1 90 ? -1.023 -2.377 -11.933 1.00 90.44 90 LEU A O 1
ATOM 721 N N . LEU A 1 91 ? -2.747 -1.877 -10.590 1.00 93.12 91 LEU A N 1
ATOM 722 C CA . LEU A 1 91 ? -3.734 -2.650 -11.335 1.00 93.12 91 LEU A CA 1
ATOM 723 C C . LEU A 1 91 ? -3.873 -2.130 -12.772 1.00 93.12 91 LEU A C 1
ATOM 725 O O . LEU A 1 91 ? -3.872 -2.924 -13.708 1.00 93.12 91 LEU A O 1
ATOM 729 N N . LEU A 1 92 ? -3.949 -0.809 -12.952 1.00 92.81 92 LEU A N 1
ATOM 730 C CA . LEU A 1 92 ? -4.017 -0.171 -14.266 1.00 92.81 92 LEU A CA 1
ATOM 731 C C . LEU A 1 92 ? -2.764 -0.485 -15.089 1.00 92.81 92 LEU A C 1
ATOM 733 O O . LEU A 1 92 ? -2.886 -0.897 -16.239 1.00 92.81 92 LEU A O 1
ATOM 737 N N . VAL A 1 93 ? -1.574 -0.366 -14.494 1.00 90.75 93 VAL A N 1
ATOM 738 C CA . VAL A 1 93 ? -0.308 -0.756 -15.134 1.00 90.75 93 VAL A CA 1
ATOM 739 C C . VAL A 1 93 ? -0.332 -2.234 -15.528 1.00 90.75 93 VAL A C 1
ATOM 741 O O . VAL A 1 93 ? 0.023 -2.560 -16.654 1.00 90.75 93 VAL A O 1
ATOM 744 N N . GLY A 1 94 ? -0.812 -3.122 -14.655 1.00 91.38 94 GLY A N 1
ATOM 745 C CA . GLY A 1 94 ? -0.957 -4.548 -14.945 1.00 91.38 94 GLY A CA 1
ATOM 746 C C . GLY A 1 94 ? -1.901 -4.833 -16.114 1.00 91.38 94 GLY A C 1
ATOM 747 O O . GLY A 1 94 ? -1.582 -5.666 -16.958 1.00 91.38 94 GLY A O 1
ATOM 748 N N . ILE A 1 95 ? -3.024 -4.114 -16.202 1.00 93.88 95 ILE A N 1
ATOM 749 C CA . ILE A 1 95 ? -3.979 -4.216 -17.317 1.00 93.88 95 ILE A CA 1
ATOM 750 C C . ILE A 1 95 ? -3.344 -3.720 -18.619 1.00 93.88 95 ILE A C 1
ATOM 752 O O . ILE A 1 95 ? -3.386 -4.434 -19.617 1.00 93.88 95 ILE A O 1
ATOM 756 N N . LEU A 1 96 ? -2.731 -2.532 -18.613 1.00 92.75 96 LEU A N 1
ATOM 757 C CA . LEU A 1 96 ? -2.099 -1.956 -19.804 1.00 92.75 96 LEU A CA 1
ATOM 758 C C . LEU A 1 96 ? -0.909 -2.788 -20.297 1.00 92.75 96 LEU A C 1
ATOM 760 O O . LEU A 1 96 ? -0.703 -2.908 -21.501 1.00 92.75 96 LEU A O 1
ATOM 764 N N . ALA A 1 97 ? -0.144 -3.374 -19.377 1.00 88.81 97 ALA A N 1
ATOM 765 C CA . ALA A 1 97 ? 0.980 -4.251 -19.690 1.00 88.81 97 ALA A CA 1
ATOM 766 C C . ALA A 1 97 ? 0.555 -5.695 -20.016 1.00 88.81 97 ALA A C 1
ATOM 768 O O . ALA A 1 97 ? 1.398 -6.501 -20.402 1.00 88.81 97 ALA A O 1
ATOM 769 N N . GLY A 1 98 ? -0.720 -6.058 -19.820 1.00 90.25 98 GLY A N 1
ATOM 770 C CA . GLY A 1 98 ? -1.201 -7.435 -19.969 1.00 90.25 98 GLY A CA 1
ATOM 771 C C . GLY A 1 98 ? -0.584 -8.431 -18.973 1.00 90.25 98 GLY A C 1
ATOM 772 O O . GLY A 1 98 ? -0.566 -9.633 -19.236 1.00 90.25 98 GLY A O 1
ATOM 773 N N . SER A 1 99 ? -0.063 -7.964 -17.830 1.00 92.06 99 SER A N 1
ATOM 774 C CA . SER A 1 99 ? 0.583 -8.822 -16.828 1.00 92.06 99 SER A CA 1
ATOM 775 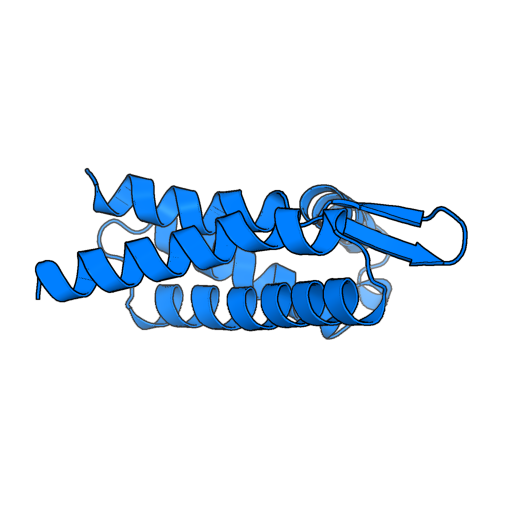C C . SER A 1 99 ? -0.431 -9.333 -15.807 1.00 92.06 99 SER A C 1
ATOM 777 O O . SER A 1 99 ? -0.780 -8.662 -14.831 1.00 92.06 99 SER A O 1
ATOM 779 N N . PHE A 1 100 ? -0.864 -10.583 -15.990 1.00 92.00 100 PHE A N 1
ATOM 780 C CA . PHE A 1 100 ? -1.745 -11.275 -15.042 1.00 92.00 100 PHE A CA 1
ATOM 781 C C . PHE A 1 100 ? -1.159 -11.355 -13.630 1.00 92.00 100 PHE A C 1
ATOM 783 O O . PHE A 1 100 ? -1.913 -11.342 -12.659 1.00 92.00 100 PHE A O 1
ATOM 790 N N . LYS A 1 101 ? 0.172 -11.400 -13.495 1.00 93.25 101 LYS A N 1
ATOM 791 C CA . LYS A 1 101 ? 0.842 -11.442 -12.189 1.00 93.25 101 LYS A CA 1
ATOM 792 C C . LYS A 1 101 ? 0.561 -10.177 -11.383 1.00 93.25 101 LYS A C 1
ATOM 794 O O . LYS A 1 101 ? 0.146 -10.278 -10.232 1.00 93.25 101 LYS A O 1
ATOM 799 N N . ILE A 1 102 ? 0.729 -9.005 -12.004 1.00 92.38 102 ILE A N 1
ATOM 800 C CA . ILE A 1 102 ? 0.446 -7.712 -11.368 1.00 92.38 102 ILE A CA 1
ATOM 801 C C . ILE A 1 102 ? -1.039 -7.645 -10.998 1.00 92.38 102 ILE A C 1
ATOM 803 O O . ILE A 1 102 ? -1.373 -7.386 -9.844 1.00 92.38 102 ILE A O 1
ATOM 807 N N . ILE A 1 103 ? -1.929 -7.981 -11.937 1.00 93.81 103 ILE A N 1
ATOM 808 C CA . ILE A 1 103 ? -3.382 -7.931 -11.719 1.00 93.81 103 ILE A CA 1
ATOM 809 C C . ILE A 1 103 ? -3.790 -8.794 -10.520 1.00 93.81 103 ILE A C 1
ATOM 811 O O . ILE A 1 103 ? -4.415 -8.293 -9.586 1.00 93.81 103 ILE A O 1
ATOM 815 N N . ILE A 1 104 ? -3.397 -10.071 -10.513 1.00 94.06 104 ILE A N 1
ATOM 816 C CA . ILE A 1 104 ? -3.750 -11.019 -9.449 1.00 94.06 104 ILE A CA 1
ATOM 817 C C . ILE A 1 104 ? -3.161 -10.576 -8.107 1.00 94.06 104 ILE A C 1
ATOM 819 O O . ILE A 1 104 ? -3.829 -10.708 -7.085 1.00 94.06 104 ILE A O 1
ATOM 823 N N . SER A 1 105 ? -1.957 -10.000 -8.097 1.00 93.19 105 SER A N 1
ATOM 824 C CA . SER A 1 105 ? -1.313 -9.518 -6.870 1.00 93.19 105 SER A CA 1
ATOM 825 C C . SER A 1 105 ? -2.037 -8.337 -6.209 1.00 93.19 105 SER A C 1
ATOM 827 O O . SER A 1 105 ? -1.986 -8.191 -4.989 1.00 93.19 105 SER A O 1
ATOM 829 N N . CYS A 1 106 ? -2.756 -7.516 -6.983 1.00 92.62 106 CYS A N 1
ATOM 830 C CA . CYS A 1 106 ? -3.501 -6.366 -6.467 1.00 92.62 106 CYS A CA 1
ATOM 831 C C . CYS A 1 106 ? -4.890 -6.746 -5.919 1.00 92.62 106 CYS A C 1
ATOM 833 O O . CYS A 1 106 ? -5.428 -6.049 -5.054 1.00 92.62 106 CYS A O 1
ATOM 835 N N . LEU A 1 107 ? -5.486 -7.851 -6.387 1.00 92.69 107 LEU A N 1
ATOM 836 C CA . LEU A 1 107 ? -6.840 -8.271 -5.990 1.00 92.69 107 LEU A CA 1
ATOM 837 C C . LEU A 1 107 ? -7.020 -8.513 -4.476 1.00 92.69 107 LEU A C 1
ATOM 839 O O . LEU A 1 107 ? -8.044 -8.073 -3.944 1.00 92.69 107 LEU A O 1
ATOM 843 N N . PRO A 1 108 ? -6.077 -9.145 -3.743 1.00 93.44 108 PRO A N 1
ATOM 844 C CA . PRO A 1 108 ? -6.201 -9.352 -2.299 1.00 93.44 108 PRO A CA 1
ATOM 845 C C . PRO A 1 108 ? -6.415 -8.057 -1.507 1.00 93.44 108 PRO A C 1
ATOM 847 O O . PRO A 1 108 ? -7.162 -8.049 -0.521 1.00 93.44 108 PRO A O 1
ATOM 850 N N . PHE A 1 109 ? -5.799 -6.954 -1.944 1.00 93.69 109 PHE A N 1
ATOM 851 C CA . PHE A 1 109 ? -5.974 -5.655 -1.302 1.00 93.69 109 PHE A CA 1
ATOM 852 C C . PHE A 1 109 ? -7.394 -5.121 -1.499 1.00 93.69 109 PHE A C 1
ATOM 854 O O . PHE A 1 109 ? -8.080 -4.809 -0.523 1.00 93.69 109 PHE A O 1
ATOM 861 N N . PHE A 1 110 ? -7.879 -5.086 -2.741 1.00 93.94 110 PHE A N 1
ATOM 862 C CA . PHE A 1 110 ? -9.242 -4.633 -3.030 1.00 93.94 110 PHE A CA 1
ATOM 863 C C . PHE A 1 110 ? -10.300 -5.516 -2.363 1.00 93.94 110 PHE A C 1
ATOM 865 O O . PHE A 1 110 ? -11.272 -5.000 -1.810 1.00 93.94 110 PHE A O 1
ATOM 872 N N . GLY A 1 111 ? -10.080 -6.833 -2.318 1.00 93.94 111 GLY A N 1
ATOM 873 C CA . GLY A 1 111 ? -10.920 -7.756 -1.557 1.00 93.94 111 GLY A CA 1
ATOM 874 C C . GLY A 1 111 ? -10.975 -7.393 -0.071 1.00 93.94 111 GLY A C 1
ATOM 875 O O . GLY A 1 111 ? -12.060 -7.311 0.505 1.00 93.94 111 GLY A O 1
ATOM 876 N N . SER A 1 112 ? -9.827 -7.084 0.538 1.00 92.31 112 SER A N 1
ATOM 877 C CA . SER A 1 112 ? -9.755 -6.656 1.942 1.00 92.31 112 SER A CA 1
ATOM 878 C C . SER A 1 112 ? -10.510 -5.351 2.197 1.00 92.31 112 SER A C 1
ATOM 880 O O . SER A 1 112 ? -11.230 -5.251 3.191 1.00 92.31 112 SER A O 1
ATOM 882 N N . VAL A 1 113 ? -10.409 -4.376 1.287 1.00 92.56 113 VAL A N 1
ATOM 883 C CA . VAL A 1 113 ? -11.163 -3.113 1.362 1.00 92.56 113 VAL A CA 1
ATOM 884 C C . VAL A 1 113 ? -12.670 -3.366 1.280 1.00 92.56 113 VAL A C 1
ATOM 886 O O . VAL A 1 113 ? -13.416 -2.879 2.129 1.00 92.56 113 VAL A O 1
ATOM 889 N N . ILE A 1 114 ? -13.132 -4.170 0.319 1.00 93.31 114 ILE A N 1
ATOM 890 C CA . ILE A 1 114 ? -14.562 -4.479 0.143 1.00 93.31 114 ILE A CA 1
ATOM 891 C C . ILE A 1 114 ? -15.123 -5.202 1.371 1.00 93.31 114 ILE A C 1
ATOM 893 O O . ILE A 1 114 ? -16.168 -4.812 1.899 1.00 93.31 114 ILE A O 1
ATOM 897 N N . VAL A 1 115 ? -14.425 -6.234 1.857 1.00 92.50 115 VAL A N 1
ATOM 898 C CA . VAL A 1 115 ? -14.840 -6.985 3.052 1.00 92.50 115 VAL A CA 1
ATOM 899 C C . VAL A 1 115 ? -14.884 -6.064 4.271 1.00 92.50 115 VAL A C 1
ATOM 901 O O . VAL A 1 115 ? -15.847 -6.112 5.039 1.00 92.50 115 VAL A O 1
ATOM 904 N N . PHE A 1 116 ? -13.891 -5.184 4.428 1.00 90.75 116 PHE A N 1
ATOM 905 C CA . PHE A 1 116 ? -13.862 -4.209 5.513 1.00 90.75 116 PHE A CA 1
ATOM 906 C C . PHE A 1 116 ? -15.070 -3.259 5.470 1.00 90.75 116 PHE A C 1
ATOM 908 O O . PHE A 1 116 ? -15.760 -3.102 6.480 1.00 90.75 116 PHE A O 1
ATOM 915 N N . LEU A 1 117 ? -15.363 -2.660 4.310 1.00 89.62 117 LEU A N 1
ATOM 916 C CA . LEU A 1 117 ? -16.484 -1.728 4.142 1.00 89.62 117 LEU A CA 1
ATOM 917 C C . LEU A 1 117 ? -17.840 -2.410 4.372 1.00 89.62 117 LEU A C 1
ATOM 919 O O . LEU A 1 117 ? -18.698 -1.862 5.066 1.00 89.62 117 LEU A O 1
ATOM 923 N N . LYS A 1 118 ? -18.025 -3.633 3.862 1.00 88.38 118 LYS A N 1
ATOM 924 C CA . LYS A 1 118 ? -19.265 -4.397 4.054 1.00 88.38 118 LYS A CA 1
ATOM 925 C C . LYS A 1 118 ? -19.498 -4.746 5.526 1.00 88.38 118 LYS A C 1
ATOM 927 O O . LYS A 1 118 ? -20.604 -4.568 6.032 1.00 88.38 118 LYS A O 1
ATOM 932 N N . PHE A 1 119 ? -18.460 -5.199 6.230 1.00 85.81 119 PHE A N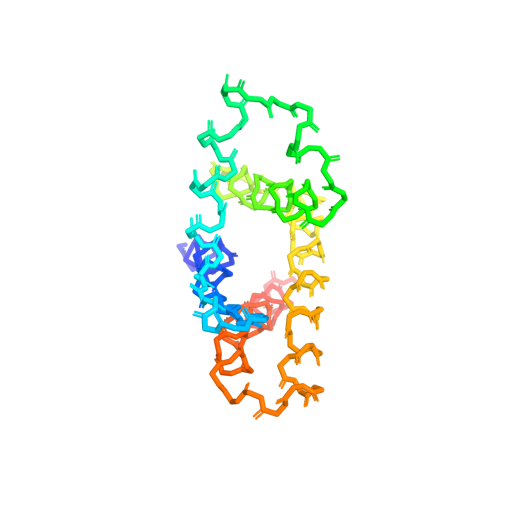 1
ATOM 933 C CA . PHE A 1 119 ? -18.569 -5.549 7.649 1.00 85.81 119 PHE A CA 1
ATOM 934 C C . PHE A 1 119 ? -18.831 -4.316 8.530 1.00 85.81 119 PHE A C 1
ATOM 936 O O . PHE A 1 119 ? -19.596 -4.380 9.494 1.00 85.81 119 PHE A O 1
ATOM 943 N N . ARG A 1 120 ? -18.242 -3.169 8.171 1.00 79.69 120 ARG A N 1
ATOM 944 C CA . ARG A 1 120 ? -18.474 -1.881 8.835 1.00 79.69 120 ARG A CA 1
ATOM 945 C C . ARG A 1 120 ? -19.927 -1.418 8.696 1.00 79.69 120 ARG A C 1
ATOM 947 O O . ARG A 1 120 ? -20.533 -1.061 9.701 1.00 79.69 120 ARG A O 1
ATOM 954 N N . ASN A 1 121 ? -20.487 -1.468 7.488 1.00 73.38 121 ASN A N 1
ATOM 955 C CA . ASN A 1 121 ? -21.877 -1.069 7.241 1.00 73.38 121 ASN A CA 1
ATOM 956 C C . ASN A 1 121 ? -22.885 -1.989 7.945 1.00 73.38 121 ASN A C 1
ATOM 958 O O . ASN A 1 121 ? -23.936 -1.524 8.355 1.00 73.38 121 ASN A O 1
ATOM 962 N N . SER A 1 122 ? -22.554 -3.269 8.144 1.00 64.19 122 SER A N 1
ATOM 963 C CA . SER A 1 122 ? -23.413 -4.216 8.874 1.00 64.19 122 SER A CA 1
ATOM 964 C C . SER A 1 122 ? -23.433 -4.011 10.397 1.00 64.19 122 SER A C 1
ATOM 966 O O . SER A 1 122 ? -24.235 -4.645 11.076 1.00 64.19 122 SER A O 1
ATOM 968 N N . THR A 1 123 ? -22.521 -3.205 10.947 1.00 57.59 123 THR A N 1
ATOM 969 C CA . THR A 1 123 ? -22.387 -2.948 12.395 1.00 57.59 123 THR A CA 1
ATOM 970 C C . THR A 1 123 ? -22.691 -1.494 12.779 1.00 57.59 123 THR A C 1
ATOM 972 O O . THR A 1 123 ? -22.418 -1.102 13.914 1.00 57.59 123 THR A O 1
ATOM 975 N N . SER A 1 124 ? -23.212 -0.701 11.833 1.00 50.00 124 SER A N 1
ATOM 976 C CA . SER A 1 124 ? -23.650 0.694 12.012 1.00 50.00 124 SER A CA 1
ATOM 977 C C . SER A 1 124 ? -25.166 0.748 12.113 1.00 50.00 124 SER A C 1
ATOM 979 O O . SER A 1 124 ? -25.652 1.566 12.919 1.00 50.00 124 SER A O 1
#

pLDDT: mean 86.21, std 8.15, range [50.0, 94.06]

Foldseek 3Di:
DVLLVLLVLLLPLQQLQKDDDPDGDIDGNVRLVVVLVVCCVVPVVVQPDPLRVLLVQLNVLSVVQSPDPHRDPCSNVSSLVSSCVNLVVQCVVCVVVVPPSNNVSSVSNVVSVVVSVVVVVVVD

Sequence (124 aa):
MINKLLRLGLVLTPLFGYLEWGGDQKQFVFEVLGTLASKSITDPLSVLHPLTVLPFLGWMLLWMAFFQKNPNKWLLYGGMTLMSLLMGMLLLVGILAGSFKIIISCLPFFGSVIVFLKFRNSTS

Secondary structure (DSSP, 8-state):
-HHHHHHHHHHHGGGG-EEEETTTEEEEHHHHHHHHHHHHHH-TTTT--HHHHHHHHHHHHHHHHHH-SS--HHHHHHHHHHHHHHHHHHHHHHHHTT-HHHHHHHHHHHHHHHHHHHHHHTT-